Protein AF-A0AAU5VGE0-F1 (afdb_monomer)

pLDDT: m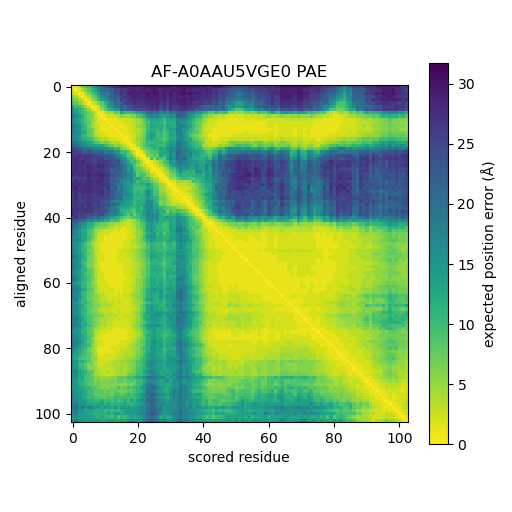ean 79.68, std 19.57, range [37.0, 98.44]

Sequence (103 aa):
MTLEQGTSGEVHVLWHARHLATEEDGRIIHQDPDGTMHLDEEEWRLVGVHTTEAAAEAQREASKGLPGFRGEPDCFEISPLTLDEDLWTHGFVTEFPDGTHQD

Foldseek 3Di:
DDDPDDPWAKKKWKKFWQFQWQDPHTGHWDADPVRDTDRGDTDIDTPDIGSDPVVSVVSLVVQCPDPRNVVVSVRMDIDMDIPPDDPPDPDDWDADPVRDIDD

Radius of gyration: 18.91 Å; Cα contacts (8 Å, |Δi|>4): 136; chains: 1; bounding box: 47×35×45 Å

Structure (mmCIF, N/CA/C/O backbone):
data_AF-A0AAU5VGE0-F1
#
_entry.id   AF-A0AAU5VGE0-F1
#
loop_
_atom_site.group_PDB
_atom_site.id
_atom_site.type_symbol
_atom_site.label_atom_id
_atom_site.label_alt_id
_atom_site.label_comp_id
_atom_site.label_asym_id
_atom_site.label_entity_id
_atom_site.label_seq_id
_atom_site.pdbx_PDB_ins_code
_atom_site.Cartn_x
_atom_site.Cartn_y
_atom_site.Cartn_z
_atom_site.occupancy
_atom_site.B_iso_or_equiv
_atom_site.auth_seq_id
_atom_site.auth_comp_id
_atom_site.auth_asym_id
_atom_site.auth_atom_id
_atom_site.pdbx_PDB_model_num
ATOM 1 N N . MET A 1 1 ? -28.766 18.498 1.129 1.00 37.00 1 MET A N 1
ATOM 2 C CA . MET A 1 1 ? -28.649 17.111 1.625 1.00 37.00 1 MET A CA 1
ATOM 3 C C . MET A 1 1 ? -27.634 17.138 2.744 1.00 37.00 1 MET A C 1
ATOM 5 O O . MET A 1 1 ? -26.612 17.788 2.568 1.00 37.00 1 MET A O 1
ATOM 9 N N . THR A 1 2 ? -27.937 16.535 3.889 1.00 39.91 2 THR A N 1
ATOM 10 C CA . THR A 1 2 ? -26.976 16.431 4.991 1.00 39.91 2 THR A CA 1
ATOM 11 C C . THR A 1 2 ? -26.163 15.173 4.745 1.00 39.91 2 THR A C 1
ATOM 13 O O . THR A 1 2 ? -26.736 14.089 4.755 1.00 39.91 2 THR A O 1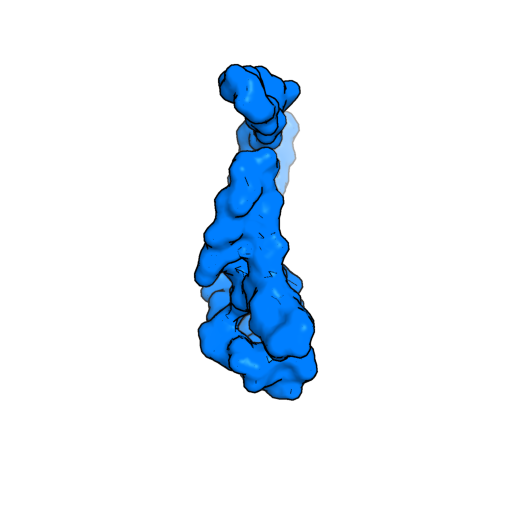
ATOM 16 N N . LEU A 1 3 ? -24.868 15.314 4.469 1.00 47.94 3 LEU A N 1
ATOM 17 C CA . LEU A 1 3 ? -23.960 14.173 4.493 1.00 47.94 3 LEU A CA 1
ATOM 18 C C . LEU A 1 3 ? -23.778 13.792 5.963 1.00 47.94 3 LEU A C 1
ATOM 20 O O . LEU A 1 3 ? -23.301 14.602 6.761 1.00 47.94 3 LEU A O 1
ATOM 24 N N . GLU A 1 4 ? -24.230 12.596 6.329 1.00 52.09 4 GLU A N 1
ATOM 25 C CA . GLU A 1 4 ? -23.903 12.008 7.623 1.00 52.09 4 GLU A CA 1
ATOM 26 C C . GLU A 1 4 ? -22.400 11.742 7.620 1.00 52.09 4 GLU A C 1
ATOM 28 O O . GLU A 1 4 ? -21.923 10.862 6.908 1.00 52.09 4 GLU A O 1
ATOM 33 N N . GLN A 1 5 ? -21.644 12.548 8.366 1.00 51.47 5 GLN A N 1
ATOM 34 C CA . GLN A 1 5 ? -20.212 12.329 8.510 1.00 51.47 5 GLN A CA 1
ATOM 35 C C . GLN A 1 5 ? -20.009 11.102 9.395 1.00 51.47 5 GLN A C 1
ATOM 37 O O . GLN A 1 5 ? -20.062 11.191 10.625 1.00 51.47 5 GLN A O 1
ATOM 42 N N . GLY A 1 6 ? -19.814 9.952 8.748 1.00 56.28 6 GLY A N 1
ATOM 43 C CA . GLY A 1 6 ? -19.232 8.788 9.394 1.00 56.28 6 GLY A CA 1
ATOM 44 C C . GLY A 1 6 ? -17.905 9.187 10.033 1.00 56.28 6 GLY A C 1
ATOM 45 O O . GLY A 1 6 ? -17.168 10.019 9.502 1.00 56.28 6 GLY A O 1
ATOM 46 N N . THR A 1 7 ? -17.603 8.631 11.205 1.00 57.75 7 THR A N 1
ATOM 47 C CA . THR A 1 7 ? -16.264 8.767 11.779 1.00 57.75 7 THR A CA 1
ATOM 48 C C . THR A 1 7 ? -15.283 8.071 10.853 1.00 57.75 7 THR A C 1
ATOM 50 O O . THR A 1 7 ? -15.208 6.841 10.875 1.00 57.75 7 THR A O 1
ATOM 53 N N . SER A 1 8 ? -14.560 8.860 10.059 1.00 66.31 8 SER A N 1
ATOM 54 C CA . SER A 1 8 ? -13.467 8.365 9.234 1.00 66.31 8 SER A CA 1
ATOM 55 C C . SER A 1 8 ? -12.485 7.594 10.118 1.00 66.31 8 SER A C 1
ATOM 57 O O . SER A 1 8 ? -11.982 8.107 11.122 1.00 66.31 8 SER A O 1
ATOM 59 N N . GLY A 1 9 ? -12.313 6.316 9.792 1.00 86.94 9 GLY A N 1
ATOM 60 C CA . GLY A 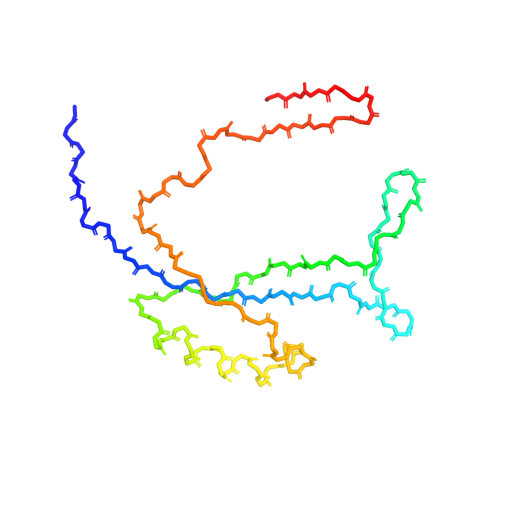1 9 ? -11.382 5.425 10.466 1.00 86.94 9 GLY A CA 1
ATOM 61 C C . GLY A 1 9 ? -10.053 5.403 9.728 1.00 86.94 9 GLY A C 1
ATOM 62 O O . GLY A 1 9 ? -10.025 5.363 8.502 1.00 86.94 9 GLY A O 1
ATOM 63 N N . GLU A 1 10 ? -8.955 5.379 10.470 1.00 92.69 10 GLU A N 1
ATOM 64 C CA . GLU A 1 10 ? -7.640 5.095 9.906 1.00 92.69 10 GLU A CA 1
ATOM 65 C C . GLU A 1 10 ? -7.497 3.584 9.663 1.00 92.69 10 GLU A C 1
ATOM 67 O O . GLU A 1 10 ? -7.796 2.759 10.534 1.00 92.69 10 GLU A O 1
ATOM 72 N N . VAL A 1 11 ? -7.039 3.212 8.471 1.00 96.44 11 VAL A N 1
ATOM 73 C CA . VAL A 1 11 ? -6.632 1.849 8.117 1.00 96.44 11 VAL A CA 1
ATOM 74 C C . VAL A 1 11 ? -5.173 1.838 7.673 1.00 96.44 11 VAL A C 1
ATOM 76 O O . VAL A 1 11 ? -4.579 2.866 7.381 1.00 96.44 11 VAL A O 1
ATOM 79 N N . HIS A 1 12 ? -4.578 0.655 7.666 1.00 97.56 12 HIS A N 1
ATOM 80 C CA . HIS A 1 12 ? -3.162 0.422 7.431 1.00 97.56 12 HIS A CA 1
ATOM 81 C C . HIS A 1 12 ? -3.049 -0.485 6.209 1.00 97.56 12 HIS A C 1
ATOM 83 O O . HIS A 1 12 ? -3.495 -1.638 6.247 1.00 97.56 12 HIS A O 1
ATOM 89 N N . VAL A 1 13 ? -2.517 0.049 5.114 1.00 97.44 13 VAL A N 1
ATOM 90 C CA . VAL A 1 13 ? -2.370 -0.664 3.844 1.00 97.44 13 VAL A CA 1
ATOM 91 C C . VAL A 1 13 ? -0.978 -1.273 3.788 1.00 97.44 13 VAL A C 1
ATOM 93 O O . VAL A 1 13 ? 0.013 -0.558 3.888 1.00 97.44 13 VAL A O 1
ATOM 96 N N . LEU A 1 14 ? -0.907 -2.596 3.645 1.00 98.12 14 LEU A N 1
ATOM 97 C CA . LEU A 1 14 ? 0.338 -3.316 3.401 1.00 98.12 14 LEU A CA 1
ATOM 98 C C . LEU A 1 14 ? 0.572 -3.394 1.892 1.00 98.12 14 LEU A C 1
ATOM 100 O O . LEU A 1 14 ? -0.230 -3.990 1.166 1.00 98.12 14 LEU A O 1
ATOM 104 N N . TRP A 1 15 ? 1.697 -2.852 1.448 1.00 96.69 15 TRP A N 1
ATOM 105 C CA . TRP A 1 15 ? 2.188 -2.911 0.078 1.00 96.69 15 TRP A CA 1
ATOM 106 C C . TRP A 1 15 ? 3.429 -3.802 -0.026 1.00 96.69 15 TRP A C 1
ATOM 108 O O . TRP A 1 15 ? 4.165 -3.978 0.946 1.00 96.69 15 TRP A O 1
ATOM 118 N N . HIS A 1 16 ? 3.682 -4.338 -1.218 1.00 93.88 16 HIS A N 1
ATOM 119 C CA . HIS A 1 16 ? 4.962 -4.933 -1.606 1.00 93.88 16 HIS A CA 1
ATOM 120 C C . HIS A 1 16 ? 5.445 -4.282 -2.902 1.00 93.88 16 HIS A C 1
ATOM 122 O O . HIS A 1 16 ? 4.690 -4.245 -3.875 1.00 93.88 16 HIS A O 1
ATOM 128 N N . ALA A 1 17 ? 6.674 -3.772 -2.907 1.00 88.44 17 ALA A N 1
ATOM 129 C CA . ALA A 1 17 ? 7.358 -3.333 -4.114 1.00 88.44 17 ALA A CA 1
ATOM 130 C C . ALA A 1 17 ? 8.048 -4.547 -4.737 1.00 88.44 17 ALA A C 1
ATOM 132 O O . ALA A 1 17 ? 9.038 -5.052 -4.205 1.00 88.44 17 ALA A O 1
ATOM 133 N N . ARG A 1 18 ? 7.518 -5.029 -5.861 1.00 78.25 18 ARG A N 1
ATOM 134 C CA . ARG A 1 18 ? 8.180 -6.062 -6.653 1.00 78.25 18 ARG A CA 1
ATOM 135 C C . ARG A 1 18 ? 9.154 -5.389 -7.606 1.00 78.25 18 ARG A C 1
ATOM 137 O O . ARG A 1 18 ? 8.724 -4.691 -8.522 1.00 78.25 18 ARG A O 1
ATOM 144 N N . HIS A 1 19 ? 10.439 -5.679 -7.464 1.00 69.81 19 HIS A N 1
ATOM 145 C CA . HIS A 1 19 ? 11.431 -5.257 -8.445 1.00 69.81 19 HIS A CA 1
ATOM 146 C C . HIS A 1 19 ? 11.211 -6.067 -9.722 1.00 69.81 19 HIS A C 1
ATOM 148 O O . HIS A 1 19 ? 11.358 -7.296 -9.732 1.00 69.81 19 HIS A O 1
ATOM 154 N N . LEU A 1 20 ? 10.810 -5.411 -10.811 1.00 60.03 20 LEU A N 1
ATOM 155 C CA . LEU A 1 20 ? 10.587 -6.099 -12.073 1.00 60.03 20 LEU A CA 1
ATOM 156 C C . LEU A 1 20 ? 11.930 -6.475 -12.708 1.00 60.03 20 LEU A C 1
ATOM 158 O O . LEU A 1 20 ? 12.477 -5.773 -13.546 1.00 60.03 20 LEU A O 1
ATOM 162 N N . ALA A 1 21 ? 12.428 -7.657 -12.326 1.00 53.31 21 ALA A N 1
ATOM 163 C CA . ALA A 1 21 ? 13.565 -8.332 -12.937 1.00 53.31 21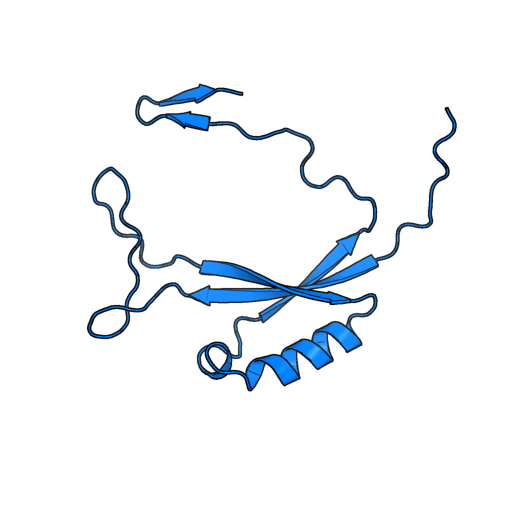 ALA A CA 1
ATOM 164 C C . ALA A 1 21 ? 13.347 -9.884 -13.081 1.00 53.31 21 ALA A C 1
ATOM 166 O O . ALA A 1 21 ? 13.450 -10.622 -12.110 1.00 53.31 21 ALA A O 1
ATOM 167 N N . THR A 1 22 ? 12.995 -10.432 -14.265 1.00 50.66 22 THR A N 1
ATOM 168 C CA . THR A 1 22 ? 13.004 -11.869 -14.690 1.00 50.66 22 THR A CA 1
ATOM 169 C C . THR A 1 22 ? 13.187 -12.041 -16.244 1.00 50.66 22 THR A C 1
ATOM 171 O O . THR A 1 22 ? 12.475 -11.393 -16.997 1.00 50.66 22 THR A O 1
ATOM 174 N N . GLU A 1 23 ? 14.118 -12.882 -16.749 1.00 48.12 23 GLU A N 1
ATOM 175 C CA . GLU A 1 23 ? 14.672 -12.957 -18.155 1.00 48.12 23 GLU A CA 1
ATOM 176 C C . GLU A 1 23 ? 14.930 -14.430 -18.541 1.00 48.12 23 GLU A C 1
ATOM 178 O O . GLU A 1 23 ? 14.413 -15.330 -17.879 1.00 48.12 23 GLU A O 1
ATOM 183 N N . GLU A 1 24 ? 15.791 -14.702 -19.534 1.00 45.47 24 GLU A N 1
ATOM 184 C CA . GLU A 1 24 ? 16.484 -16.001 -19.597 1.00 45.47 24 GLU A CA 1
ATOM 185 C C . GLU A 1 24 ? 17.406 -16.260 -18.374 1.00 45.47 24 GLU A C 1
ATOM 187 O O . GLU A 1 24 ? 17.548 -17.418 -17.990 1.00 45.47 24 GLU A O 1
ATOM 192 N N . ASP A 1 25 ? 17.975 -15.226 -17.724 1.00 52.12 25 ASP A N 1
ATOM 193 C CA . ASP A 1 25 ? 18.682 -15.309 -16.418 1.00 52.12 25 ASP A CA 1
ATOM 194 C C . ASP A 1 25 ? 17.807 -14.800 -15.255 1.00 52.12 25 ASP A C 1
ATOM 196 O O . ASP A 1 25 ? 17.491 -15.539 -14.325 1.00 52.12 25 ASP A O 1
ATOM 200 N N . GLY A 1 26 ? 17.359 -13.541 -15.316 1.00 46.62 26 GLY A N 1
ATOM 201 C CA . GLY A 1 26 ? 16.410 -12.995 -14.347 1.00 46.62 26 GLY A CA 1
ATOM 20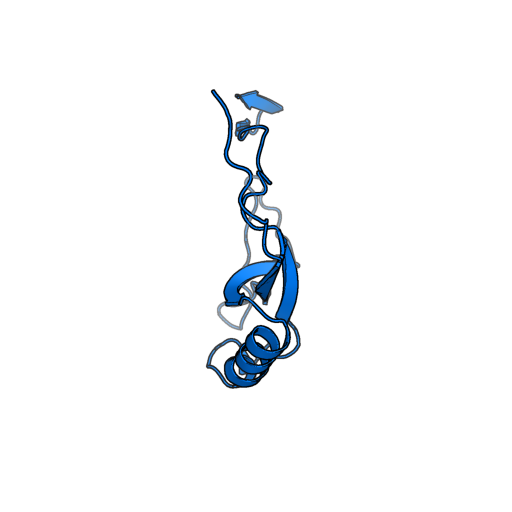2 C C . GLY A 1 26 ? 16.159 -11.471 -14.362 1.00 46.62 26 GLY A C 1
ATOM 203 O O . GLY A 1 26 ? 16.163 -10.895 -13.285 1.00 46.62 26 GLY A O 1
ATOM 204 N N . ARG A 1 27 ? 15.930 -10.800 -15.509 1.00 40.12 27 ARG A N 1
ATOM 205 C CA . ARG A 1 27 ? 15.633 -9.345 -15.696 1.00 40.12 27 ARG A CA 1
ATOM 206 C C . ARG A 1 27 ? 14.450 -9.002 -16.668 1.00 40.12 27 ARG A C 1
ATOM 208 O O . ARG A 1 27 ? 14.497 -9.259 -17.861 1.00 40.12 27 ARG A O 1
ATOM 215 N N . ILE A 1 28 ? 13.365 -8.415 -16.143 1.00 46.38 28 ILE A N 1
ATOM 216 C CA . ILE A 1 28 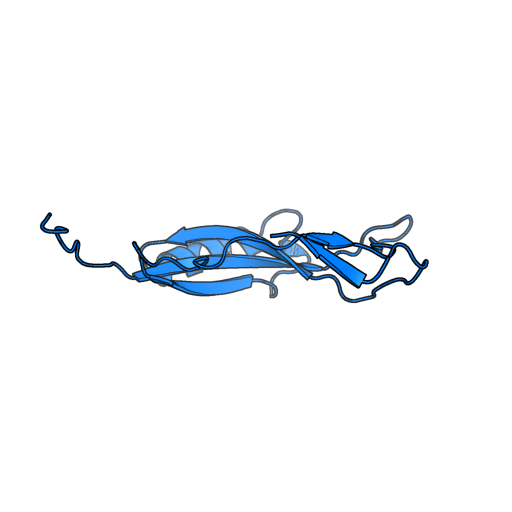? 12.092 -8.065 -16.799 1.00 46.38 28 ILE A CA 1
ATOM 217 C C . ILE A 1 28 ? 12.388 -6.660 -17.251 1.00 46.38 28 ILE A C 1
ATOM 219 O O . ILE A 1 28 ? 12.836 -5.854 -16.443 1.00 46.38 28 ILE A O 1
ATOM 223 N N . ILE A 1 29 ? 12.187 -6.385 -18.525 1.00 53.22 29 ILE A N 1
ATOM 224 C CA . ILE A 1 29 ? 12.520 -5.077 -19.046 1.00 53.22 29 ILE A CA 1
ATOM 225 C C . ILE A 1 29 ? 11.286 -4.559 -19.743 1.00 53.22 29 ILE A C 1
ATOM 227 O O . ILE A 1 29 ? 10.790 -5.156 -20.701 1.00 53.22 29 ILE A O 1
ATOM 231 N N . HIS A 1 30 ? 10.769 -3.475 -19.192 1.00 49.88 30 HIS A N 1
ATOM 232 C CA . HIS A 1 30 ? 9.818 -2.632 -19.871 1.00 49.88 30 HIS A CA 1
ATOM 233 C C . HIS A 1 30 ? 10.619 -1.777 -20.853 1.00 49.88 30 HIS A C 1
ATOM 235 O O . HIS A 1 30 ? 11.679 -1.241 -20.519 1.00 49.88 30 HIS A O 1
ATOM 241 N N . GLN A 1 31 ? 10.165 -1.777 -22.099 1.00 44.78 31 GLN A N 1
ATOM 242 C CA . GLN A 1 31 ? 10.817 -1.084 -23.195 1.00 44.78 31 GLN A CA 1
ATOM 243 C C . GLN A 1 31 ? 9.892 0.042 -23.632 1.00 44.78 31 GLN A C 1
ATOM 245 O O . GLN A 1 31 ? 8.770 -0.220 -24.076 1.00 44.78 31 GLN A O 1
ATOM 250 N N . ASP A 1 32 ? 10.370 1.275 -23.532 1.00 54.72 32 ASP A N 1
ATOM 251 C CA . ASP A 1 32 ? 9.620 2.441 -23.974 1.00 54.72 32 ASP A CA 1
ATOM 252 C C . ASP A 1 32 ? 9.398 2.433 -25.493 1.00 54.72 32 ASP A C 1
ATOM 254 O O . ASP A 1 32 ? 10.150 1.793 -26.239 1.00 54.72 32 ASP A O 1
ATOM 258 N N . PRO A 1 33 ? 8.411 3.193 -26.005 1.00 49.81 33 PRO A N 1
ATOM 259 C CA . PRO A 1 33 ? 8.170 3.312 -27.442 1.00 49.81 33 PRO A CA 1
ATOM 260 C C . PRO A 1 33 ? 9.373 3.808 -28.266 1.00 49.81 33 PRO A C 1
ATOM 262 O O . PRO A 1 33 ? 9.392 3.605 -29.480 1.00 49.81 33 PRO A O 1
ATOM 265 N N . ASP A 1 34 ? 10.365 4.453 -27.638 1.00 63.06 34 ASP A N 1
ATOM 266 C CA . ASP A 1 34 ? 11.612 4.897 -28.279 1.00 63.06 34 ASP A CA 1
ATOM 267 C C . ASP A 1 34 ? 12.757 3.860 -28.216 1.00 63.06 34 ASP A C 1
ATOM 269 O O . ASP A 1 34 ? 13.793 4.034 -28.863 1.00 63.06 34 ASP A O 1
ATOM 273 N N . GLY A 1 35 ? 12.550 2.751 -27.499 1.00 53.44 35 GLY A N 1
ATOM 274 C CA . GLY A 1 35 ? 13.521 1.681 -27.301 1.00 53.44 35 GLY A CA 1
ATOM 275 C C . GLY A 1 35 ? 14.426 1.841 -26.077 1.00 53.44 35 GLY A C 1
ATOM 276 O O . GLY A 1 35 ? 15.353 1.039 -25.930 1.00 53.44 35 GLY A O 1
ATOM 277 N N . THR A 1 36 ? 14.178 2.830 -25.215 1.00 57.88 36 THR A N 1
ATOM 278 C CA . THR A 1 36 ? 14.827 2.955 -23.904 1.00 57.88 36 THR A CA 1
ATOM 279 C C . THR A 1 36 ? 14.464 1.768 -23.005 1.00 57.88 36 THR A C 1
ATOM 281 O O . THR A 1 36 ? 13.427 1.127 -23.164 1.00 57.88 36 THR A O 1
ATOM 284 N N . MET A 1 37 ? 15.393 1.416 -22.116 1.00 47.47 37 MET A N 1
ATOM 285 C CA . MET A 1 37 ? 15.305 0.279 -21.202 1.00 47.47 37 MET A CA 1
ATOM 286 C C . MET A 1 37 ? 15.513 0.831 -19.789 1.00 47.47 37 MET A C 1
ATOM 288 O O . MET A 1 37 ? 16.643 1.183 -19.437 1.00 47.47 37 MET A O 1
ATOM 292 N N . HIS A 1 38 ? 14.445 0.941 -19.000 1.00 51.81 38 HIS A N 1
ATOM 293 C CA . HIS A 1 38 ? 14.540 1.356 -17.598 1.00 51.81 38 HIS A CA 1
ATOM 294 C C . HIS A 1 38 ? 15.074 0.207 -16.718 1.00 51.81 38 HIS A C 1
ATOM 296 O O . HIS A 1 38 ? 14.886 -0.971 -17.027 1.00 51.81 38 HIS A O 1
ATOM 302 N N . LEU A 1 39 ? 15.819 0.538 -15.656 1.00 43.25 39 LEU A N 1
ATOM 303 C CA . LEU A 1 39 ? 16.609 -0.411 -14.846 1.00 43.25 39 LEU A CA 1
ATOM 304 C C . LEU A 1 39 ? 16.151 -0.448 -13.376 1.00 43.25 39 LEU A C 1
ATOM 306 O O . LEU A 1 39 ? 16.919 -0.804 -12.482 1.00 43.25 39 LEU A O 1
ATOM 310 N N . ASP A 1 40 ? 14.907 -0.041 -13.135 1.00 51.19 40 ASP A N 1
ATOM 311 C CA . ASP A 1 40 ? 14.421 0.392 -11.826 1.00 51.19 40 ASP A CA 1
ATOM 312 C C . ASP A 1 40 ? 12.876 0.466 -11.763 1.00 51.19 40 ASP A C 1
ATOM 314 O O . ASP A 1 40 ? 12.302 1.318 -11.088 1.00 51.19 40 ASP A O 1
ATOM 318 N N . GLU A 1 41 ? 12.168 -0.446 -12.442 1.00 54.88 41 GLU A N 1
ATOM 319 C CA . GLU A 1 41 ? 10.703 -0.521 -12.330 1.00 54.88 41 GLU A CA 1
ATOM 320 C C . GLU A 1 41 ? 10.242 -1.294 -11.083 1.00 54.88 41 GLU A C 1
ATOM 322 O O . GLU A 1 41 ? 10.222 -2.530 -11.037 1.00 54.88 41 GLU A O 1
ATOM 327 N N . GLU A 1 42 ? 9.838 -0.538 -10.062 1.00 62.81 42 GLU A N 1
ATOM 328 C CA . GLU A 1 42 ? 9.135 -1.032 -8.878 1.00 62.81 42 GLU A CA 1
ATOM 329 C C . GLU A 1 42 ? 7.628 -1.177 -9.159 1.00 62.81 42 GLU A C 1
ATOM 331 O O . GLU A 1 42 ? 6.890 -0.195 -9.255 1.00 62.81 42 GLU A O 1
ATOM 336 N N . GLU A 1 43 ? 7.131 -2.413 -9.238 1.00 77.00 43 GLU A N 1
ATOM 337 C CA . GLU A 1 43 ? 5.692 -2.679 -9.291 1.00 77.00 43 GLU A CA 1
ATOM 338 C C . GLU A 1 43 ? 5.120 -2.773 -7.869 1.00 77.00 43 GLU A C 1
ATOM 340 O O . GLU A 1 43 ? 5.223 -3.806 -7.200 1.00 77.00 43 GLU A O 1
ATOM 345 N N . TRP A 1 44 ? 4.463 -1.704 -7.421 1.00 83.00 44 TRP A N 1
ATOM 346 C CA . TRP A 1 44 ? 3.775 -1.663 -6.132 1.00 83.00 44 TRP A CA 1
ATOM 347 C C . TRP A 1 44 ? 2.465 -2.462 -6.158 1.00 83.00 44 TRP A C 1
ATOM 349 O O . TRP A 1 44 ? 1.547 -2.188 -6.933 1.00 83.00 44 TRP A O 1
ATOM 359 N N . ARG A 1 45 ? 2.356 -3.463 -5.279 1.00 89.00 45 ARG A N 1
ATOM 360 C CA . ARG A 1 45 ? 1.196 -4.359 -5.158 1.00 89.00 45 ARG A CA 1
ATOM 361 C C . ARG A 1 45 ? 0.574 -4.265 -3.770 1.00 89.00 45 ARG A C 1
ATOM 363 O O . ARG A 1 45 ? 1.263 -4.429 -2.767 1.00 89.00 45 ARG A O 1
ATOM 370 N N . LEU A 1 46 ? -0.743 -4.070 -3.707 1.00 94.31 46 LEU A N 1
ATOM 371 C CA . LEU A 1 46 ? -1.495 -4.118 -2.451 1.00 94.31 46 LEU A CA 1
ATOM 372 C C . LEU A 1 46 ? -1.600 -5.570 -1.961 1.00 94.31 46 LEU A C 1
ATOM 374 O O . LEU A 1 46 ? -2.119 -6.439 -2.663 1.00 94.31 46 LEU A O 1
ATOM 378 N N . VAL A 1 47 ? -1.119 -5.823 -0.745 1.00 96.62 47 VAL A N 1
ATOM 379 C CA . VAL A 1 47 ? -1.097 -7.142 -0.086 1.00 96.62 47 VAL A CA 1
ATOM 380 C C . VAL A 1 47 ? -2.245 -7.279 0.922 1.00 96.62 47 VAL A C 1
ATOM 382 O O . VAL A 1 47 ? -2.778 -8.375 1.111 1.00 96.62 47 VAL A O 1
ATOM 385 N N . GLY A 1 48 ? -2.672 -6.178 1.547 1.00 97.31 48 GLY A N 1
ATOM 386 C CA . GLY A 1 48 ? -3.848 -6.153 2.419 1.00 97.31 48 GLY A CA 1
ATOM 387 C C . GLY A 1 48 ? -4.159 -4.775 3.000 1.00 97.31 48 GLY A C 1
ATOM 388 O O . GLY A 1 48 ? -3.361 -3.850 2.894 1.00 97.31 48 GLY A O 1
ATOM 389 N N . VAL A 1 49 ? -5.330 -4.650 3.628 1.00 97.94 49 VAL A N 1
ATOM 390 C CA . VAL A 1 49 ? -5.792 -3.441 4.332 1.00 97.94 49 VAL A CA 1
ATOM 391 C C . VAL A 1 49 ? -6.324 -3.857 5.700 1.00 97.94 49 VAL A C 1
ATOM 393 O O . VAL A 1 49 ? -7.141 -4.775 5.785 1.00 97.94 49 VAL A O 1
ATOM 396 N N . HIS A 1 50 ? -5.874 -3.192 6.765 1.00 97.75 50 HIS A N 1
ATOM 397 C CA . HIS A 1 50 ? -6.168 -3.574 8.151 1.00 97.75 50 HIS A CA 1
ATOM 398 C C . HIS A 1 50 ? -6.627 -2.391 8.990 1.00 97.75 50 HIS A C 1
ATOM 400 O O . HIS A 1 50 ? -6.089 -1.299 8.881 1.00 97.75 50 HIS A O 1
ATOM 406 N N . THR A 1 51 ? -7.545 -2.609 9.928 1.00 95.94 51 THR A N 1
ATOM 407 C CA . THR A 1 51 ? -7.990 -1.563 10.869 1.00 95.94 51 THR A CA 1
ATOM 408 C C . THR A 1 51 ? -6.985 -1.265 11.990 1.00 95.94 51 THR A C 1
ATOM 410 O O . THR A 1 51 ? -7.279 -0.466 12.871 1.00 95.94 51 THR A O 1
ATOM 413 N N . THR A 1 52 ? -5.827 -1.936 12.017 1.00 95.62 52 THR A N 1
ATOM 414 C CA . THR A 1 52 ? -4.756 -1.719 13.006 1.00 95.62 52 THR A CA 1
ATOM 415 C C . THR A 1 52 ? -3.388 -2.049 12.414 1.00 95.62 52 THR A C 1
ATOM 417 O O . THR A 1 52 ? -3.249 -3.101 11.782 1.00 95.62 52 THR A O 1
ATOM 420 N N . GLU A 1 53 ? -2.369 -1.252 12.737 1.00 96.00 53 GLU A N 1
ATOM 421 C CA . GLU A 1 53 ? -0.959 -1.487 12.384 1.00 96.00 53 GLU A CA 1
ATOM 422 C C . GLU A 1 53 ? -0.486 -2.909 12.729 1.00 96.00 53 GLU A C 1
ATOM 424 O O . GLU A 1 53 ? 0.060 -3.612 11.885 1.00 96.00 53 GLU A O 1
ATOM 429 N N . ALA A 1 54 ? -0.790 -3.392 13.939 1.00 97.94 54 ALA A N 1
ATOM 430 C CA . ALA A 1 54 ? -0.361 -4.710 14.414 1.00 97.94 54 ALA A CA 1
ATOM 431 C C . ALA A 1 54 ? -0.885 -5.889 13.565 1.00 97.94 54 ALA A C 1
ATOM 433 O O . ALA A 1 54 ? -0.253 -6.945 13.520 1.00 97.94 54 ALA A O 1
ATOM 434 N N . ALA A 1 55 ? -2.026 -5.727 12.887 1.00 98.19 55 ALA A N 1
ATOM 435 C CA . ALA A 1 55 ? -2.564 -6.740 11.978 1.00 98.19 55 ALA A CA 1
ATOM 436 C C . ALA A 1 55 ? -1.884 -6.689 10.596 1.00 98.19 55 ALA A C 1
ATOM 438 O O . ALA A 1 55 ? -1.589 -7.743 10.028 1.00 98.19 55 ALA A O 1
ATOM 439 N N . ALA A 1 56 ? -1.552 -5.488 10.106 1.00 98.12 56 ALA A N 1
ATOM 440 C CA . ALA A 1 56 ? -0.733 -5.312 8.906 1.00 98.12 56 ALA A CA 1
ATOM 441 C C . ALA A 1 56 ? 0.686 -5.874 9.113 1.00 98.12 56 ALA A C 1
ATOM 443 O O . ALA A 1 56 ? 1.179 -6.620 8.270 1.00 98.12 56 ALA A O 1
ATOM 444 N N . GLU A 1 57 ? 1.292 -5.619 10.274 1.00 98.38 57 GLU A N 1
ATOM 445 C CA . GLU A 1 57 ? 2.591 -6.168 10.678 1.00 98.38 57 GLU A CA 1
ATOM 446 C C . GLU A 1 57 ? 2.564 -7.704 10.755 1.00 98.38 57 GLU A C 1
ATOM 448 O O . GLU A 1 57 ? 3.426 -8.381 10.195 1.00 98.38 57 GLU A O 1
ATOM 453 N N . ALA A 1 58 ? 1.524 -8.284 11.363 1.00 98.44 58 ALA A N 1
ATOM 454 C CA . ALA A 1 58 ? 1.352 -9.736 11.393 1.00 98.44 58 ALA A CA 1
ATOM 455 C C . ALA A 1 58 ? 1.193 -10.344 9.983 1.00 98.44 58 ALA A C 1
ATOM 457 O O . ALA A 1 58 ? 1.717 -11.432 9.722 1.00 98.44 58 ALA A O 1
ATOM 458 N N . GLN A 1 59 ? 0.512 -9.653 9.056 1.00 98.31 59 GLN A N 1
ATOM 459 C CA . GLN A 1 59 ? 0.454 -10.080 7.655 1.00 98.31 59 GLN A CA 1
ATOM 460 C C . GLN A 1 59 ? 1.817 -9.932 6.963 1.00 98.31 59 GLN A C 1
ATOM 462 O O . GLN A 1 59 ? 2.188 -10.827 6.201 1.00 98.31 59 GLN A O 1
ATOM 467 N N . ARG A 1 60 ? 2.579 -8.863 7.228 1.00 98.06 60 ARG A N 1
ATOM 468 C CA . ARG A 1 60 ? 3.923 -8.640 6.671 1.00 98.06 60 ARG A CA 1
ATOM 469 C C . ARG A 1 60 ? 4.859 -9.797 7.008 1.00 98.06 60 ARG A C 1
ATOM 471 O O . ARG A 1 60 ? 5.409 -10.420 6.101 1.00 98.06 60 ARG A O 1
A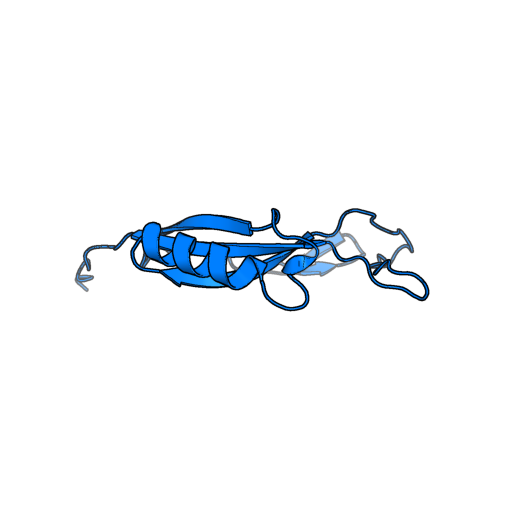TOM 478 N N . GLU A 1 61 ? 4.965 -10.148 8.288 1.00 98.06 61 GLU A N 1
ATOM 479 C CA . GLU A 1 61 ? 5.843 -11.236 8.737 1.00 98.06 61 GLU A CA 1
ATOM 480 C C . GLU A 1 61 ? 5.422 -12.604 8.181 1.00 98.06 61 GLU A C 1
ATOM 482 O O . GLU A 1 61 ? 6.274 -13.408 7.803 1.00 98.06 61 GLU A O 1
ATOM 487 N N . ALA A 1 62 ? 4.117 -12.861 8.037 1.00 97.69 62 ALA A N 1
ATOM 488 C CA . ALA A 1 62 ? 3.632 -14.057 7.347 1.00 97.69 62 ALA A CA 1
ATOM 489 C C . ALA A 1 62 ? 3.955 -14.040 5.837 1.00 97.69 62 ALA A C 1
ATOM 491 O O . ALA A 1 62 ? 4.299 -15.075 5.260 1.00 97.69 62 ALA A O 1
ATOM 492 N N . SER A 1 63 ? 3.872 -12.870 5.195 1.00 96.88 63 SER A N 1
ATOM 493 C CA . SER A 1 63 ? 4.067 -12.698 3.749 1.00 96.88 63 SER A CA 1
ATOM 494 C C . SER A 1 63 ? 5.526 -12.867 3.329 1.00 96.88 63 SER A C 1
ATOM 496 O O . SER A 1 63 ? 5.779 -13.470 2.287 1.00 96.88 63 SER A O 1
ATOM 498 N N . LYS A 1 64 ? 6.489 -12.459 4.169 1.00 95.56 64 LYS A N 1
ATOM 499 C CA . LYS A 1 64 ? 7.934 -12.700 3.971 1.00 95.56 64 LYS A CA 1
ATOM 500 C C . LYS A 1 64 ? 8.294 -14.177 3.741 1.00 95.56 64 LYS A C 1
ATOM 502 O O . LYS A 1 64 ? 9.318 -14.468 3.132 1.00 95.56 64 LYS A O 1
ATOM 507 N N . GLY A 1 65 ? 7.474 -15.124 4.205 1.00 94.56 65 GLY A N 1
ATOM 508 C CA . GLY A 1 65 ? 7.689 -16.561 3.987 1.00 94.56 65 GLY A CA 1
ATOM 509 C C . GLY A 1 65 ? 7.187 -17.106 2.641 1.00 94.56 65 GLY A C 1
ATOM 510 O O . GLY A 1 65 ? 7.506 -18.246 2.290 1.00 94.56 65 GLY A O 1
ATOM 511 N N . LEU A 1 66 ? 6.389 -16.340 1.890 1.00 94.56 66 LEU A N 1
ATOM 512 C CA . LEU A 1 66 ? 5.696 -16.830 0.696 1.00 94.56 66 LEU A CA 1
ATOM 513 C C . LEU A 1 66 ? 6.629 -16.933 -0.531 1.00 94.56 66 LEU A C 1
ATOM 515 O O . LEU A 1 66 ? 7.599 -16.179 -0.650 1.00 94.56 66 LEU A O 1
ATOM 519 N N . PRO A 1 67 ? 6.356 -17.851 -1.483 1.00 91.56 67 PRO A N 1
ATOM 520 C CA . PRO A 1 67 ? 7.018 -17.855 -2.788 1.00 91.56 67 PRO A CA 1
ATOM 521 C C . PRO A 1 67 ? 6.876 -16.497 -3.494 1.00 91.56 67 PRO A C 1
ATOM 523 O O . PRO A 1 67 ? 5.822 -15.872 -3.423 1.00 91.56 67 PRO A O 1
ATOM 526 N N . GLY A 1 68 ? 7.933 -16.041 -4.170 1.00 85.94 68 GLY A N 1
ATOM 527 C CA . GLY A 1 68 ? 8.057 -14.645 -4.602 1.00 85.94 68 GLY A CA 1
ATOM 528 C C . GLY A 1 68 ? 8.652 -13.798 -3.477 1.00 85.94 68 GLY A C 1
ATOM 529 O O . GLY A 1 68 ? 9.869 -13.655 -3.412 1.00 85.94 68 GLY A O 1
ATOM 530 N N . PHE A 1 69 ? 7.815 -13.338 -2.544 1.00 91.44 69 PHE A N 1
ATOM 531 C CA . PHE A 1 69 ? 8.186 -12.397 -1.475 1.00 91.44 69 PHE A CA 1
ATOM 532 C C . PHE A 1 69 ? 9.401 -12.800 -0.628 1.00 91.44 69 PHE A C 1
ATOM 534 O O . PHE A 1 69 ? 10.166 -11.937 -0.218 1.00 91.44 69 PHE A O 1
ATOM 541 N N . ARG A 1 70 ? 9.653 -14.096 -0.408 1.00 90.06 70 ARG A N 1
ATOM 542 C CA . ARG A 1 70 ? 10.852 -14.565 0.316 1.00 90.06 70 ARG A CA 1
ATOM 543 C C . ARG A 1 70 ? 12.195 -14.219 -0.349 1.00 90.06 70 ARG A C 1
ATOM 545 O O . ARG A 1 70 ? 13.232 -14.407 0.280 1.00 90.06 70 ARG A O 1
ATOM 552 N N . GLY A 1 71 ? 12.192 -13.818 -1.623 1.00 87.12 71 GLY A N 1
ATOM 553 C CA . GLY A 1 71 ? 13.371 -13.288 -2.321 1.00 87.12 71 GLY A CA 1
ATOM 554 C C . GLY A 1 71 ? 13.588 -11.788 -2.093 1.00 87.12 71 GLY A C 1
ATOM 555 O O . GLY A 1 71 ? 14.712 -11.317 -2.217 1.00 87.12 71 GLY A O 1
ATOM 556 N N . GLU A 1 72 ? 12.532 -11.071 -1.704 1.00 86.81 72 GLU A N 1
ATOM 557 C CA . GLU A 1 72 ? 12.468 -9.616 -1.519 1.00 86.81 72 GLU A CA 1
ATOM 558 C C . GLU A 1 72 ? 11.770 -9.290 -0.173 1.00 86.81 72 GLU A C 1
ATOM 560 O O . GLU A 1 72 ? 10.714 -8.646 -0.154 1.00 86.81 72 GLU A O 1
ATOM 565 N N . PRO A 1 73 ? 12.292 -9.788 0.973 1.00 88.25 73 PRO A N 1
ATOM 566 C CA . PRO A 1 73 ? 11.588 -9.744 2.257 1.00 88.25 73 PRO A CA 1
ATOM 567 C C . PRO A 1 73 ? 11.540 -8.347 2.886 1.00 88.25 73 PRO A C 1
ATOM 569 O O . PRO A 1 73 ? 10.689 -8.099 3.736 1.00 88.25 73 PRO A O 1
ATOM 572 N N . ASP A 1 74 ? 12.436 -7.444 2.490 1.00 88.81 74 ASP A N 1
ATOM 573 C CA . ASP A 1 74 ? 12.515 -6.077 3.015 1.00 88.81 74 ASP A CA 1
ATOM 574 C C . ASP A 1 74 ? 11.690 -5.077 2.182 1.00 88.81 74 ASP A C 1
ATOM 576 O O . ASP A 1 74 ? 11.538 -3.922 2.567 1.00 88.81 74 ASP A O 1
ATOM 580 N N . CYS A 1 75 ? 11.100 -5.522 1.068 1.00 92.12 75 CYS A N 1
ATOM 581 C CA . CYS A 1 75 ? 10.396 -4.684 0.094 1.00 92.12 75 CYS A CA 1
ATOM 582 C C . CYS A 1 75 ? 8.897 -4.520 0.425 1.00 92.12 75 CYS A C 1
ATOM 584 O O . CYS A 1 75 ? 8.053 -4.495 -0.467 1.00 92.12 75 CYS A O 1
ATOM 586 N N . PHE A 1 76 ? 8.557 -4.452 1.717 1.00 95.31 76 PHE A N 1
ATOM 587 C CA . PHE A 1 76 ? 7.190 -4.251 2.212 1.00 95.31 76 PHE A CA 1
ATOM 588 C C . PHE A 1 76 ? 7.044 -2.901 2.917 1.00 95.31 76 PHE A C 1
ATOM 590 O O . PHE A 1 76 ? 7.797 -2.607 3.847 1.00 95.31 76 PHE A O 1
ATOM 597 N N . GLU A 1 77 ? 6.002 -2.148 2.570 1.00 95.81 77 GLU A N 1
ATOM 598 C CA . GLU A 1 77 ? 5.626 -0.898 3.240 1.00 95.81 77 GLU A CA 1
ATOM 599 C C . GLU A 1 77 ? 4.264 -1.047 3.929 1.00 95.81 77 GLU A C 1
ATOM 601 O O . GLU A 1 77 ? 3.366 -1.697 3.397 1.00 95.81 77 GLU A O 1
ATOM 606 N N . ILE A 1 78 ? 4.099 -0.446 5.111 1.00 97.56 78 ILE A N 1
ATOM 607 C CA . ILE A 1 78 ? 2.788 -0.251 5.741 1.00 97.56 78 ILE A CA 1
ATOM 608 C C . ILE A 1 78 ? 2.527 1.252 5.785 1.00 97.56 78 ILE A C 1
ATOM 610 O O . ILE A 1 78 ? 3.229 1.974 6.493 1.00 97.56 78 ILE A O 1
ATOM 614 N N . SER A 1 79 ? 1.514 1.705 5.052 1.00 95.69 79 SER A N 1
ATOM 615 C CA . SER A 1 79 ? 1.155 3.123 4.931 1.00 95.69 79 SER A CA 1
ATOM 616 C C . SER A 1 79 ? -0.242 3.355 5.531 1.00 95.69 79 SER A C 1
ATOM 618 O O . SER A 1 79 ? -1.147 2.547 5.280 1.00 95.69 79 SER A O 1
ATOM 620 N N . PRO A 1 80 ? -0.466 4.418 6.326 1.00 94.69 80 PRO A N 1
ATOM 621 C CA . PRO A 1 80 ? -1.802 4.765 6.796 1.00 94.69 80 PRO A CA 1
ATOM 622 C C . PRO A 1 80 ? -2.667 5.280 5.636 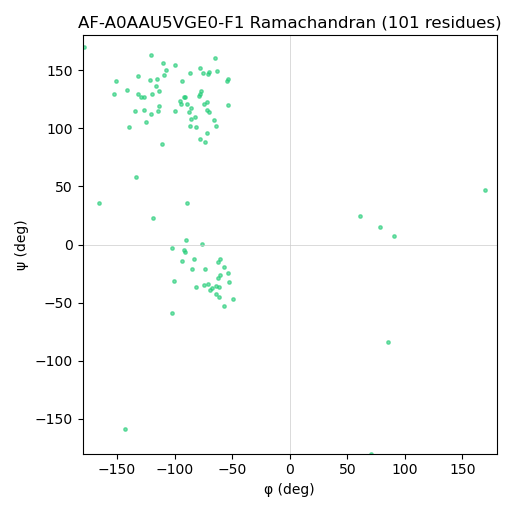1.00 94.69 80 PRO A C 1
ATOM 624 O O . PRO A 1 80 ? -2.172 5.904 4.699 1.00 94.69 80 PRO A O 1
ATOM 627 N N . LEU A 1 81 ? -3.969 5.026 5.719 1.00 93.88 81 LEU A N 1
ATOM 628 C CA . LEU A 1 81 ? -4.987 5.485 4.782 1.00 93.88 81 LEU A CA 1
ATOM 629 C C . LEU A 1 81 ? -6.250 5.876 5.553 1.00 93.88 81 LEU A C 1
ATOM 631 O O . LEU A 1 81 ? -6.747 5.126 6.394 1.00 93.88 81 LEU A O 1
ATOM 635 N N . THR A 1 82 ? -6.796 7.037 5.224 1.00 94.44 82 THR A N 1
ATOM 636 C CA . THR A 1 82 ? -8.060 7.544 5.757 1.00 94.44 82 THR A CA 1
ATOM 637 C C . THR A 1 82 ? -9.234 6.869 5.040 1.00 94.44 82 THR A C 1
ATOM 639 O O . THR A 1 82 ? -9.300 6.874 3.810 1.00 94.44 82 THR A O 1
ATOM 642 N N . LEU A 1 83 ? -10.189 6.288 5.772 1.00 92.62 83 LEU A N 1
ATOM 643 C CA . LEU A 1 83 ? -11.444 5.831 5.165 1.00 92.62 83 LEU A CA 1
ATOM 644 C C . LEU A 1 83 ? -12.315 7.023 4.755 1.00 92.62 83 LEU A C 1
ATOM 646 O O . LEU A 1 83 ? -12.336 8.051 5.431 1.00 92.62 83 LEU A O 1
ATOM 650 N N . ASP A 1 84 ? -13.063 6.845 3.667 1.00 92.00 84 ASP A N 1
ATOM 651 C CA . ASP A 1 84 ? -13.935 7.861 3.065 1.00 92.00 84 ASP A CA 1
ATOM 652 C C . ASP A 1 84 ? -13.186 9.136 2.592 1.00 92.00 84 ASP A C 1
ATOM 654 O O . ASP A 1 84 ? -13.782 10.207 2.475 1.00 92.00 84 ASP A O 1
ATOM 658 N N . GLU A 1 85 ? -11.882 9.023 2.294 1.00 90.88 85 GLU A N 1
ATOM 659 C CA . GLU A 1 85 ? -11.064 10.073 1.666 1.00 90.88 85 GLU A CA 1
ATOM 660 C C . GLU A 1 85 ? -10.975 9.891 0.138 1.00 90.88 85 GLU A C 1
ATOM 662 O O . GLU A 1 85 ? -10.520 8.863 -0.370 1.00 90.88 85 GLU A O 1
ATOM 667 N N . ASP A 1 86 ? -11.371 10.926 -0.607 1.00 92.06 86 ASP A N 1
ATOM 668 C CA . ASP A 1 86 ? -11.250 10.980 -2.066 1.00 92.06 86 ASP A CA 1
ATOM 669 C C . ASP A 1 86 ? -9.798 11.301 -2.476 1.00 92.06 86 ASP A C 1
ATOM 671 O O . ASP A 1 86 ? -9.424 12.463 -2.626 1.00 92.06 86 ASP A O 1
ATOM 675 N N . LEU A 1 87 ? -8.963 10.275 -2.678 1.00 89.12 87 LEU A N 1
ATOM 676 C CA . LEU A 1 87 ? -7.556 10.465 -3.077 1.00 89.12 87 LEU A CA 1
ATOM 677 C C . LEU A 1 87 ? -7.369 10.888 -4.546 1.00 89.12 87 LEU A C 1
ATOM 679 O O . LEU A 1 87 ? -6.456 11.649 -4.859 1.00 89.12 87 LEU A O 1
ATOM 683 N N . TRP A 1 88 ? -8.216 10.399 -5.460 1.00 91.62 88 TRP A N 1
ATOM 684 C CA . TRP A 1 88 ? -8.134 10.707 -6.894 1.00 91.62 88 TRP A CA 1
ATOM 685 C C . TRP A 1 88 ? -9.315 11.584 -7.321 1.00 91.62 88 TRP A C 1
ATOM 687 O O . TRP A 1 88 ? -10.329 11.105 -7.823 1.00 91.62 88 TRP A O 1
ATOM 697 N N . THR A 1 89 ? -9.166 12.899 -7.171 1.00 93.62 89 THR A N 1
ATOM 698 C CA . THR A 1 89 ? -10.235 13.885 -7.430 1.00 93.62 89 THR A CA 1
ATOM 699 C C . THR A 1 89 ? -10.235 14.490 -8.838 1.00 93.62 89 THR A C 1
ATOM 701 O O . THR A 1 89 ? -11.218 15.116 -9.229 1.00 93.62 89 THR A O 1
ATOM 704 N N . HIS A 1 90 ? -9.155 14.320 -9.609 1.00 87.50 90 HIS A N 1
ATOM 705 C CA . HIS A 1 90 ? -8.915 15.080 -10.846 1.00 87.50 90 HIS A CA 1
ATOM 706 C C . HIS A 1 90 ? -9.206 14.342 -12.167 1.00 87.50 90 HIS A C 1
ATOM 708 O O . HIS A 1 90 ? -9.097 14.958 -13.222 1.00 87.50 90 HIS A O 1
ATOM 714 N N . GLY A 1 91 ? -9.593 13.061 -12.140 1.00 89.12 91 GLY A N 1
ATOM 715 C CA . GLY A 1 91 ? -9.674 12.239 -13.360 1.00 89.12 91 GLY A CA 1
ATOM 716 C C . GLY A 1 91 ? -8.291 11.893 -13.932 1.00 89.12 91 GLY A C 1
ATOM 717 O O . GLY A 1 91 ? -7.269 12.239 -13.339 1.00 89.12 91 GLY A O 1
ATOM 718 N N . PHE A 1 92 ? -8.242 11.155 -15.039 1.00 88.12 92 PHE A N 1
ATOM 719 C CA . PHE A 1 92 ? -6.990 10.785 -15.708 1.00 88.12 92 PHE A CA 1
ATOM 720 C C . PHE A 1 92 ? -6.838 11.566 -17.013 1.00 88.12 92 PHE A C 1
ATOM 722 O O . PHE A 1 92 ? -7.836 11.872 -17.656 1.00 88.12 92 PHE A O 1
ATOM 729 N N . VAL A 1 93 ? -5.598 11.836 -17.418 1.00 88.44 93 VAL A N 1
ATOM 730 C CA . VAL A 1 93 ? -5.281 12.378 -18.746 1.00 88.44 93 VAL A CA 1
ATOM 731 C C . VAL A 1 93 ? -4.592 11.308 -19.585 1.00 88.44 93 VAL A C 1
ATOM 733 O O . VAL A 1 93 ? -3.844 10.482 -19.063 1.00 88.44 93 VAL A O 1
ATOM 736 N N . THR A 1 94 ? -4.846 11.315 -20.890 1.00 89.12 94 THR A N 1
ATOM 737 C CA . THR A 1 94 ? -4.122 10.492 -21.866 1.00 89.12 94 THR A CA 1
ATOM 738 C C . THR A 1 94 ? -3.077 11.356 -22.555 1.00 89.12 94 THR A C 1
ATOM 740 O O . THR A 1 94 ? -3.438 12.288 -23.272 1.00 89.12 94 THR A O 1
ATOM 743 N N . GLU A 1 95 ? -1.799 11.049 -22.349 1.00 87.56 95 GLU A N 1
ATOM 744 C CA . GLU A 1 95 ? -0.682 11.686 -23.053 1.00 87.56 95 GLU A CA 1
ATOM 745 C C . GLU A 1 95 ? -0.339 10.875 -24.312 1.00 87.56 95 GLU A C 1
ATOM 747 O O . GLU A 1 95 ? -0.146 9.658 -24.253 1.00 87.56 95 GLU A O 1
ATOM 752 N N . PHE A 1 96 ? -0.288 11.537 -25.468 1.00 86.25 96 PHE A N 1
ATOM 753 C CA . PHE A 1 96 ? 0.044 10.916 -26.750 1.00 86.25 96 PHE A CA 1
ATOM 754 C C . PHE A 1 96 ? 1.512 11.174 -27.139 1.00 86.25 96 PHE A C 1
ATOM 756 O O . PHE A 1 96 ? 2.075 12.205 -26.767 1.00 86.25 96 PHE A O 1
ATOM 763 N N . PRO A 1 97 ? 2.144 10.304 -27.959 1.00 86.50 97 PRO A N 1
ATOM 764 C CA . PRO A 1 97 ? 3.550 10.458 -28.361 1.00 86.50 97 PRO A CA 1
ATOM 765 C C . PRO A 1 97 ? 3.894 11.743 -29.137 1.00 86.50 97 PRO A C 1
ATOM 767 O O . PRO A 1 97 ? 5.070 12.042 -29.329 1.00 86.50 97 PRO A O 1
ATOM 770 N N . ASP A 1 98 ? 2.896 12.490 -29.617 1.00 90.44 98 ASP A N 1
ATOM 771 C CA . ASP A 1 98 ? 3.070 13.796 -30.264 1.00 90.44 98 ASP A CA 1
ATOM 772 C C . ASP A 1 98 ? 3.024 14.984 -29.279 1.00 90.44 98 ASP A C 1
ATOM 774 O O . ASP A 1 98 ? 3.112 16.139 -29.701 1.00 90.44 98 ASP A O 1
ATOM 778 N N . GLY A 1 99 ? 2.916 14.710 -27.974 1.00 84.88 99 GLY A N 1
ATOM 779 C CA . GLY A 1 99 ? 2.817 15.713 -26.915 1.00 84.88 99 GLY A CA 1
ATOM 780 C C . GLY A 1 99 ? 1.423 16.326 -26.768 1.00 84.88 99 GLY A C 1
ATOM 781 O O . GLY A 1 99 ? 1.286 17.379 -26.146 1.00 84.88 99 GLY A O 1
ATOM 782 N N . THR A 1 100 ? 0.386 15.718 -27.355 1.00 90.81 100 THR A N 1
ATOM 783 C CA . THR A 1 100 ? -1.007 16.106 -27.094 1.00 90.81 100 THR A CA 1
ATOM 784 C C . THR A 1 100 ? -1.563 15.385 -25.865 1.00 90.81 100 THR A C 1
ATOM 786 O O . THR A 1 100 ? -1.175 14.261 -25.554 1.00 90.81 100 THR A O 1
ATOM 789 N N . HIS A 1 101 ? -2.461 16.055 -25.140 1.00 86.69 101 HIS A N 1
ATOM 790 C CA . HIS A 1 101 ? -3.106 15.540 -23.931 1.00 86.69 101 HIS A CA 1
ATOM 791 C C . HIS A 1 101 ? -4.624 15.539 -24.145 1.00 86.69 101 HIS A C 1
ATOM 793 O O . HIS A 1 101 ? -5.160 16.475 -24.748 1.00 86.69 101 HIS A O 1
ATOM 799 N N . GLN A 1 102 ? -5.314 14.515 -23.645 1.00 84.69 102 GLN A N 1
ATOM 800 C CA . GLN A 1 102 ? -6.776 14.442 -23.635 1.00 84.69 102 GLN A CA 1
ATOM 801 C C . GLN A 1 102 ? -7.296 14.111 -22.232 1.00 84.69 102 GLN A C 1
ATOM 803 O O . GLN A 1 102 ? -6.883 13.104 -21.654 1.00 84.69 102 GLN A O 1
ATOM 808 N N . ASP A 1 103 ? -8.217 14.943 -21.747 1.00 84.06 103 ASP A N 1
ATOM 809 C CA . ASP A 1 103 ? -9.035 14.726 -20.543 1.00 84.06 103 ASP A CA 1
ATOM 810 C C . ASP A 1 103 ? -10.202 13.729 -20.796 1.00 84.06 103 ASP A C 1
ATOM 812 O O . ASP A 1 103 ? -10.533 13.460 -21.985 1.00 84.06 103 ASP A O 1
#

Nearest PDB structures (foldseek):
  2r6f-assembly1_A  TM=2.326E-01  e=7.504E+00  Geobacillus stearothermophilus 10
  2r6f-assembly1_B  TM=2.214E-01  e=8.439E+00  Geobacillus stearothermophilus 10

Mean predicted aligned error: 10.58 Å

Solvent-accessible surface area (backbone atoms only — not comparable to full-atom values): 6504 Å² total; per-residue (Å²): 134,83,79,80,80,69,83,67,46,65,30,20,36,25,35,34,52,43,71,53,49,51,52,101,88,50,54,40,69,63,65,48,99,88,67,50,72,66,92,76,55,64,50,74,39,85,75,49,76,25,81,40,61,72,57,34,51,55,48,48,66,58,44,35,72,35,88,73,37,54,82,50,59,81,38,60,48,79,44,81,44,64,46,97,60,82,84,82,81,80,78,72,72,49,78,44,99,87,74,49,76,42,119

Secondary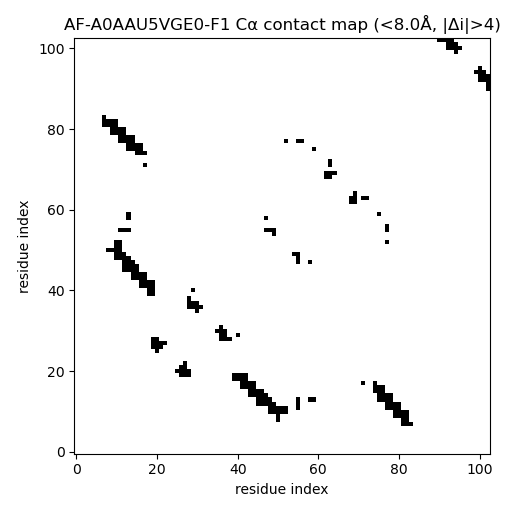 structure (DSSP, 8-state):
-------PPEEEEEEEEEE---SSSS----B-TT--B-S--EEEEEEEEESSHHHHHHHHHHHTTSTTGGGSTT-EEEEEEETT-----S---EE-TTS-EE-